Protein AF-A0A2R7NM42-F1 (afdb_monomer_lite)

Structure (mmCIF, N/CA/C/O backbone):
data_AF-A0A2R7NM42-F1
#
_entry.id   AF-A0A2R7NM42-F1
#
loop_
_atom_site.group_PDB
_atom_site.id
_atom_site.type_symbol
_atom_site.label_atom_id
_atom_site.label_alt_id
_atom_site.label_comp_id
_atom_site.label_asym_id
_atom_site.label_entity_id
_atom_site.label_seq_id
_atom_site.pdbx_PDB_ins_code
_atom_site.Cartn_x
_atom_site.Cartn_y
_atom_site.Cartn_z
_atom_site.occupancy
_atom_site.B_iso_or_equiv
_atom_site.auth_seq_id
_atom_site.auth_comp_id
_atom_site.auth_asym_id
_atom_site.auth_atom_id
_atom_site.pdbx_PDB_model_num
ATOM 1 N N . MET A 1 1 ? 17.981 -16.555 -2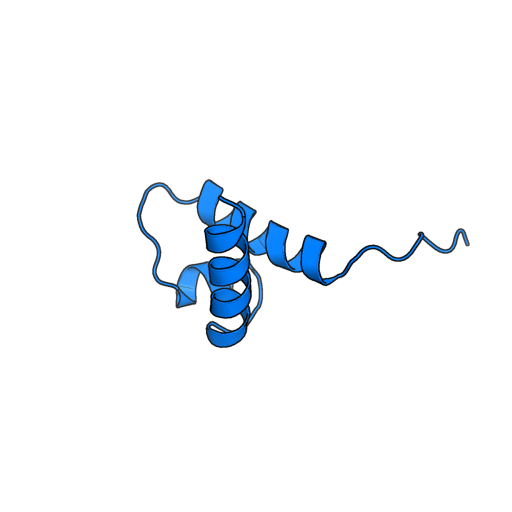3.195 1.00 52.75 1 MET A N 1
ATOM 2 C CA . MET A 1 1 ? 17.175 -16.135 -22.033 1.00 52.75 1 MET A CA 1
ATOM 3 C C . MET A 1 1 ? 16.779 -14.700 -22.285 1.00 52.75 1 MET A C 1
ATOM 5 O O . MET A 1 1 ? 17.635 -13.829 -22.166 1.00 52.75 1 MET A O 1
ATOM 9 N N . ASP A 1 2 ? 15.549 -14.474 -22.743 1.00 51.84 2 ASP A N 1
ATOM 10 C CA . ASP A 1 2 ? 15.007 -13.123 -22.853 1.00 51.84 2 ASP A CA 1
ATOM 11 C C . ASP A 1 2 ? 15.114 -12.455 -21.488 1.00 51.84 2 ASP A C 1
ATOM 13 O O . ASP A 1 2 ? 14.597 -12.946 -20.485 1.00 51.84 2 ASP A O 1
ATOM 17 N N . LYS A 1 3 ? 15.884 -11.372 -21.439 1.00 61.97 3 LYS A N 1
ATOM 18 C CA . LYS A 1 3 ? 15.991 -10.529 -20.260 1.00 61.97 3 LYS A CA 1
ATOM 19 C C . LYS A 1 3 ? 14.657 -9.797 -20.196 1.00 61.97 3 LYS A C 1
ATOM 21 O O . LYS A 1 3 ? 14.485 -8.807 -20.907 1.00 61.97 3 LYS A O 1
ATOM 26 N N . GLU A 1 4 ? 13.700 -10.350 -19.448 1.00 71.31 4 GLU A N 1
ATOM 27 C CA . GLU A 1 4 ? 12.434 -9.680 -19.148 1.00 71.31 4 GLU A CA 1
ATOM 28 C C . GLU A 1 4 ? 12.748 -8.214 -18.853 1.00 71.31 4 GLU A C 1
ATOM 30 O O . GLU A 1 4 ? 13.627 -7.898 -18.041 1.00 71.31 4 GLU A O 1
ATOM 35 N N . ARG A 1 5 ? 12.132 -7.311 -19.621 1.00 77.38 5 ARG A N 1
ATOM 36 C CA . ARG A 1 5 ? 12.372 -5.879 -19.451 1.00 77.38 5 ARG A CA 1
ATOM 37 C C . ARG A 1 5 ? 12.019 -5.541 -18.009 1.00 77.38 5 ARG A C 1
ATOM 39 O O . ARG A 1 5 ? 10.922 -5.863 -17.569 1.00 77.38 5 ARG A O 1
ATOM 46 N N . ALA A 1 6 ? 12.953 -4.920 -17.291 1.00 77.75 6 ALA A N 1
ATOM 47 C CA . ALA A 1 6 ? 12.757 -4.614 -15.882 1.00 77.75 6 ALA A CA 1
ATOM 48 C C . ALA A 1 6 ? 11.514 -3.729 -15.709 1.00 77.75 6 ALA A C 1
ATOM 50 O O . ALA A 1 6 ? 11.462 -2.614 -16.234 1.00 77.75 6 ALA A O 1
ATOM 51 N N . GLY A 1 7 ? 10.515 -4.250 -14.996 1.00 84.44 7 GLY A N 1
ATOM 52 C CA . GLY A 1 7 ? 9.359 -3.487 -14.551 1.00 84.44 7 GLY A CA 1
ATOM 53 C C . GLY A 1 7 ? 9.747 -2.439 -13.509 1.00 84.44 7 GLY A C 1
ATOM 54 O O . GLY A 1 7 ? 10.847 -2.446 -12.944 1.00 84.44 7 GLY A O 1
ATOM 55 N N . ILE A 1 8 ? 8.835 -1.503 -13.243 1.00 92.06 8 ILE A N 1
ATOM 56 C CA . ILE A 1 8 ? 9.010 -0.553 -12.145 1.00 92.06 8 ILE A CA 1
ATOM 57 C C . ILE A 1 8 ? 8.563 -1.249 -10.860 1.00 92.06 8 ILE A C 1
ATOM 59 O O . ILE A 1 8 ? 7.370 -1.354 -10.584 1.00 92.06 8 ILE A O 1
ATOM 63 N N . GLN A 1 9 ? 9.525 -1.661 -10.037 1.00 90.25 9 GLN A N 1
ATOM 64 C CA . GLN A 1 9 ? 9.262 -2.400 -8.798 1.00 90.25 9 GLN A CA 1
ATOM 65 C C . GLN A 1 9 ? 8.261 -1.691 -7.867 1.00 90.25 9 GLN A C 1
ATOM 67 O O . GLN A 1 9 ? 7.471 -2.339 -7.187 1.00 90.25 9 GLN A O 1
ATOM 72 N N . SER A 1 10 ? 8.266 -0.355 -7.812 1.00 92.31 10 SER A N 1
ATOM 73 C CA . SER A 1 10 ? 7.308 0.384 -6.982 1.00 92.31 10 SER A CA 1
ATOM 74 C C . SER A 1 10 ? 5.869 0.286 -7.492 1.00 92.31 10 SER A C 1
ATOM 76 O O . SER A 1 10 ? 4.945 0.306 -6.684 1.00 92.31 10 SER A O 1
ATOM 78 N N . VAL A 1 11 ? 5.662 0.129 -8.801 1.00 93.19 11 VAL A N 1
ATOM 79 C CA . VAL A 1 11 ? 4.328 -0.093 -9.372 1.00 93.19 11 VAL A CA 1
ATOM 80 C C . VAL A 1 11 ? 3.823 -1.471 -8.961 1.00 93.19 11 VAL A C 1
ATOM 82 O O . VAL A 1 11 ? 2.729 -1.574 -8.419 1.00 93.19 11 VAL A O 1
ATOM 85 N N . GLU A 1 12 ? 4.644 -2.507 -9.111 1.00 92.38 12 GLU A N 1
ATOM 86 C CA . GLU A 1 12 ? 4.298 -3.880 -8.713 1.00 92.38 12 GLU A CA 1
ATOM 87 C C . GLU A 1 12 ? 3.960 -3.971 -7.214 1.00 92.38 12 GLU A C 1
ATOM 89 O O . GLU A 1 12 ? 2.917 -4.495 -6.823 1.00 92.38 12 GLU A O 1
ATOM 94 N N . VAL A 1 13 ? 4.801 -3.371 -6.366 1.00 92.25 13 VAL A N 1
ATOM 95 C CA . VAL A 1 13 ? 4.599 -3.312 -4.908 1.00 92.25 13 VAL A CA 1
ATOM 96 C C . VAL A 1 13 ? 3.345 -2.512 -4.540 1.00 92.25 13 VAL A C 1
ATOM 98 O O . VAL A 1 13 ? 2.615 -2.893 -3.624 1.00 92.25 13 VAL A O 1
ATOM 101 N N . GLY A 1 14 ? 3.086 -1.404 -5.235 1.00 94.81 14 GLY A N 1
ATOM 102 C CA . GLY A 1 14 ? 1.882 -0.607 -5.034 1.00 94.81 14 GLY A CA 1
ATOM 103 C C . GLY A 1 14 ? 0.611 -1.377 -5.401 1.00 94.81 14 GLY A C 1
ATOM 104 O O . GLY A 1 14 ? -0.370 -1.327 -4.659 1.00 94.81 14 GLY A O 1
ATOM 105 N N . PHE A 1 15 ? 0.630 -2.129 -6.503 1.00 94.81 15 PHE A N 1
ATOM 106 C CA . PHE A 1 15 ? -0.512 -2.937 -6.936 1.00 94.81 15 PHE A CA 1
ATOM 107 C C . PHE A 1 15 ? -0.867 -4.044 -5.940 1.00 94.81 15 PHE A C 1
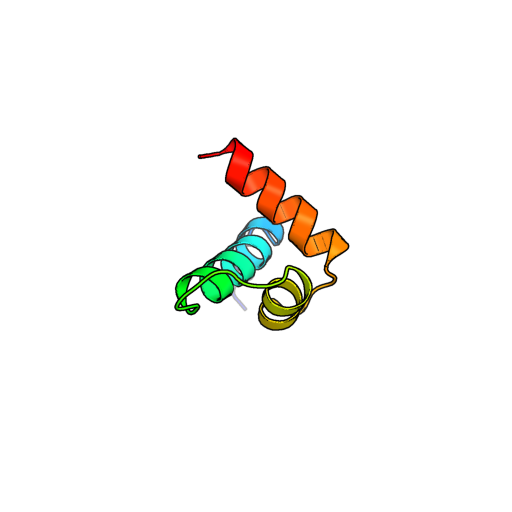ATOM 109 O O . PHE A 1 15 ? -2.050 -4.263 -5.697 1.00 94.81 15 PHE A O 1
ATOM 116 N N . ALA A 1 16 ? 0.116 -4.666 -5.284 1.00 94.00 16 ALA A N 1
ATOM 117 C CA . ALA A 1 16 ? -0.151 -5.648 -4.229 1.00 94.00 16 ALA A CA 1
ATOM 118 C C . ALA A 1 16 ? -0.955 -5.056 -3.046 1.00 94.00 16 ALA A C 1
ATOM 120 O O . ALA A 1 16 ? -1.793 -5.736 -2.451 1.00 94.00 16 ALA A O 1
ATOM 121 N N . LEU A 1 17 ? -0.752 -3.771 -2.717 1.00 94.88 17 LEU A N 1
ATOM 122 C CA . LEU A 1 17 ? -1.566 -3.078 -1.706 1.00 94.88 17 LEU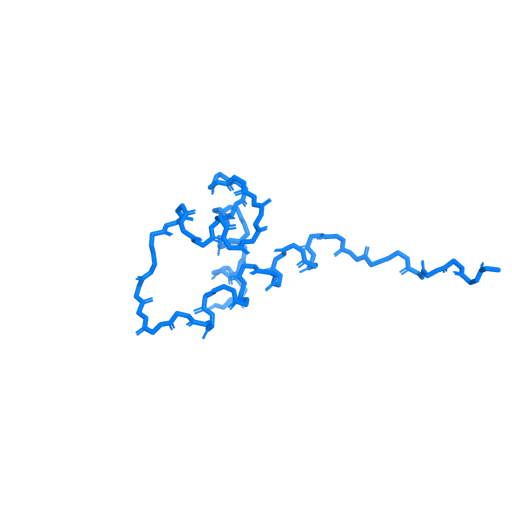 A CA 1
ATOM 123 C C . LEU A 1 17 ? -2.996 -2.841 -2.196 1.00 94.88 17 LEU A C 1
ATOM 125 O O . LEU A 1 17 ? -3.940 -3.065 -1.440 1.00 94.88 17 LEU A O 1
ATOM 129 N N . LEU A 1 18 ? -3.159 -2.402 -3.449 1.00 94.75 18 LEU A N 1
ATOM 130 C CA . LEU A 1 18 ? -4.482 -2.211 -4.053 1.00 94.75 18 LEU A CA 1
ATOM 131 C C . LEU A 1 18 ? -5.255 -3.530 -4.097 1.00 94.75 18 LEU A C 1
ATOM 133 O O . LEU A 1 18 ? -6.426 -3.562 -3.728 1.00 94.75 18 LEU A O 1
ATOM 137 N N . GLU A 1 19 ? -4.598 -4.628 -4.462 1.00 94.12 19 GLU A N 1
ATOM 138 C CA . GLU A 1 19 ? -5.206 -5.955 -4.457 1.00 94.12 19 GLU A CA 1
ATOM 139 C C . GLU A 1 19 ? -5.715 -6.334 -3.055 1.00 94.12 19 GLU A C 1
ATOM 141 O O . GLU A 1 19 ? -6.877 -6.721 -2.906 1.00 94.12 19 GLU A O 1
ATOM 146 N N . GLY A 1 20 ? -4.898 -6.138 -2.014 1.00 91.38 20 GLY A N 1
ATOM 147 C CA . GLY A 1 20 ? -5.306 -6.359 -0.622 1.00 91.38 20 GLY A CA 1
ATOM 148 C C . GLY A 1 20 ? -6.529 -5.531 -0.209 1.00 91.38 20 GLY A C 1
ATOM 149 O O . GLY A 1 20 ? -7.443 -6.053 0.432 1.00 91.38 20 GLY A O 1
ATOM 150 N N . LEU A 1 21 ? -6.595 -4.266 -0.636 1.00 92.88 21 LEU A N 1
ATOM 151 C CA . LEU A 1 21 ? -7.746 -3.392 -0.389 1.00 92.88 21 LEU A CA 1
ATOM 152 C C . LEU A 1 21 ? -9.006 -3.865 -1.128 1.00 92.88 21 LEU A C 1
ATOM 154 O O . LEU A 1 21 ? -10.070 -3.933 -0.519 1.00 92.88 21 LEU A O 1
ATOM 158 N N . THR A 1 22 ? -8.897 -4.235 -2.409 1.00 93.44 22 THR A N 1
ATOM 159 C CA . THR A 1 22 ? -10.050 -4.671 -3.226 1.00 93.44 22 THR A CA 1
ATOM 160 C C . THR A 1 22 ? -10.678 -5.979 -2.748 1.00 93.44 22 THR A C 1
ATOM 162 O O . THR A 1 22 ? -11.869 -6.203 -2.951 1.00 93.44 22 THR A O 1
ATOM 165 N N . ARG A 1 23 ? -9.897 -6.845 -2.092 1.00 92.25 23 ARG A N 1
ATOM 166 C CA . ARG A 1 23 ? -10.392 -8.102 -1.509 1.00 92.25 23 ARG A CA 1
ATOM 167 C C . ARG A 1 23 ? -11.119 -7.891 -0.178 1.00 92.25 23 ARG A C 1
ATOM 169 O O . ARG A 1 23 ? -11.827 -8.793 0.274 1.00 92.25 23 ARG A O 1
ATOM 176 N N . SER A 1 24 ? -10.960 -6.729 0.454 1.00 89.38 24 SER A N 1
ATOM 177 C CA . SER A 1 24 ? -11.630 -6.418 1.713 1.00 89.38 24 SER A CA 1
ATOM 178 C C . SER A 1 24 ? -13.087 -6.025 1.503 1.00 89.38 24 SER A C 1
ATOM 180 O O . SER A 1 24 ? -13.421 -5.261 0.604 1.00 89.38 24 SER A O 1
ATOM 182 N N . ARG A 1 25 ? -13.964 -6.484 2.400 1.00 88.31 25 ARG A N 1
ATOM 183 C CA . ARG A 1 25 ? -15.384 -6.088 2.433 1.00 88.31 25 ARG A CA 1
ATOM 184 C C . ARG A 1 25 ? -15.655 -4.860 3.311 1.00 88.31 25 ARG A C 1
ATOM 186 O O . ARG A 1 25 ? -16.810 -4.500 3.511 1.00 88.31 25 ARG A O 1
ATOM 193 N N . GLY A 1 26 ? -14.615 -4.236 3.860 1.00 89.75 26 GLY A N 1
ATOM 194 C CA . GLY A 1 26 ? -14.742 -3.088 4.753 1.00 89.75 26 GLY A CA 1
ATOM 195 C C . GLY A 1 26 ? -13.400 -2.428 5.083 1.00 89.75 26 GLY A C 1
ATOM 196 O O . GLY A 1 26 ? -12.374 -2.784 4.495 1.00 89.75 26 GLY A O 1
ATOM 197 N N . PRO A 1 27 ? -13.393 -1.463 6.019 1.00 92.44 27 PRO A N 1
ATOM 198 C CA . PRO A 1 27 ? -12.169 -0.809 6.467 1.00 92.44 27 PRO A CA 1
ATOM 199 C C . PRO A 1 27 ? -11.144 -1.826 6.984 1.00 92.44 27 PRO A C 1
ATOM 201 O O . PRO A 1 27 ? -11.498 -2.751 7.713 1.00 92.44 27 PRO A O 1
ATOM 204 N N . LEU A 1 28 ? -9.872 -1.639 6.629 1.00 94.06 28 LEU A N 1
ATOM 205 C CA . LEU A 1 28 ? -8.761 -2.467 7.103 1.00 94.06 28 LEU A CA 1
ATOM 206 C C . LEU A 1 28 ? -7.822 -1.660 7.993 1.00 94.06 28 LEU A C 1
ATOM 208 O O . LEU A 1 28 ? -7.583 -0.474 7.750 1.00 94.06 28 LEU A O 1
ATOM 212 N N . MET A 1 29 ? -7.222 -2.318 8.988 1.00 96.06 29 MET A N 1
ATOM 213 C CA . MET A 1 29 ? -6.092 -1.717 9.689 1.00 96.06 29 MET A CA 1
ATOM 214 C C . MET A 1 29 ? -4.880 -1.685 8.754 1.00 96.06 29 MET A C 1
ATOM 216 O O . MET A 1 29 ? -4.622 -2.633 8.014 1.00 96.06 29 MET A O 1
ATOM 220 N N . LEU A 1 30 ? -4.069 -0.627 8.843 1.00 96.31 30 LEU A N 1
ATOM 221 C CA . LEU A 1 30 ? -2.865 -0.473 8.017 1.00 96.31 30 LEU A CA 1
ATOM 222 C C . LEU A 1 30 ? -1.926 -1.689 8.095 1.00 96.31 30 LEU A C 1
ATOM 224 O O . LEU A 1 30 ? -1.345 -2.087 7.089 1.00 96.31 30 LEU A O 1
ATOM 228 N N . LYS A 1 31 ? -1.780 -2.284 9.284 1.00 96.81 31 LYS A N 1
ATOM 229 C CA . LYS A 1 31 ? -0.947 -3.477 9.492 1.00 96.81 31 LYS A CA 1
ATOM 230 C C . LYS A 1 31 ? -1.441 -4.689 8.694 1.00 96.81 31 LYS A C 1
ATOM 232 O O . LYS A 1 31 ? -0.611 -5.458 8.225 1.00 96.81 31 LYS A O 1
ATOM 237 N N . ASP A 1 32 ? -2.751 -4.821 8.499 1.00 94.88 32 ASP A N 1
ATOM 238 C CA . ASP A 1 32 ? -3.348 -5.968 7.813 1.00 94.88 32 ASP A CA 1
ATOM 239 C C . ASP A 1 32 ? -3.162 -5.825 6.296 1.00 94.88 32 ASP A C 1
ATOM 241 O O . ASP A 1 32 ? -2.744 -6.771 5.632 1.00 94.88 32 ASP A O 1
ATOM 245 N N . VAL A 1 33 ? -3.341 -4.609 5.762 1.00 94.25 33 VAL A N 1
ATOM 246 C CA . VAL A 1 33 ? -3.041 -4.281 4.351 1.00 94.25 33 VAL A CA 1
ATOM 247 C C . VAL A 1 33 ? -1.546 -4.447 4.050 1.00 94.25 33 VAL A C 1
ATOM 249 O O . VAL A 1 33 ? -1.147 -4.951 3.002 1.00 94.25 33 VAL A O 1
ATOM 252 N N . ALA A 1 34 ? -0.684 -4.025 4.977 1.00 96.12 34 ALA A N 1
ATOM 253 C CA . ALA A 1 34 ? 0.758 -4.174 4.823 1.00 96.12 34 ALA A CA 1
ATOM 254 C C . ALA A 1 34 ? 1.178 -5.653 4.831 1.00 96.12 34 ALA A C 1
ATOM 256 O O . ALA A 1 34 ? 2.000 -6.060 4.008 1.00 96.12 34 ALA A O 1
ATOM 257 N N . ALA A 1 35 ? 0.570 -6.457 5.711 1.00 94.75 35 ALA A N 1
ATOM 258 C CA . ALA A 1 35 ? 0.791 -7.896 5.774 1.00 94.75 35 ALA A CA 1
ATOM 259 C C . ALA A 1 35 ? 0.336 -8.602 4.488 1.00 94.75 35 ALA A C 1
ATOM 261 O O . ALA A 1 35 ? 1.089 -9.424 3.966 1.00 94.75 35 ALA A O 1
ATOM 262 N N . SER A 1 36 ? -0.826 -8.243 3.921 1.00 91.31 36 SER A N 1
ATOM 263 C CA . SER A 1 36 ? -1.302 -8.841 2.661 1.00 91.31 36 SER A CA 1
ATOM 264 C C . SER A 1 36 ? -0.388 -8.549 1.470 1.00 91.31 36 SER A C 1
ATOM 266 O O . SER A 1 36 ? -0.337 -9.334 0.532 1.00 91.31 36 SER A O 1
ATOM 268 N N . ALA A 1 37 ? 0.352 -7.440 1.517 1.00 92.25 37 ALA A N 1
ATOM 269 C CA . ALA A 1 37 ? 1.297 -7.039 0.479 1.00 92.25 37 ALA A CA 1
ATOM 270 C C . ALA A 1 37 ? 2.770 -7.337 0.839 1.00 92.25 37 ALA A C 1
ATOM 272 O O . ALA A 1 37 ? 3.685 -6.819 0.194 1.00 92.25 37 ALA A O 1
ATOM 273 N N . GLY A 1 38 ? 3.019 -8.140 1.883 1.00 93.81 38 GLY A N 1
ATOM 274 C CA . GLY A 1 38 ? 4.358 -8.612 2.246 1.00 93.81 38 GLY A CA 1
ATOM 275 C C . GLY A 1 38 ? 5.341 -7.504 2.640 1.00 93.81 38 GLY A C 1
ATOM 276 O O . GLY A 1 38 ? 6.536 -7.610 2.360 1.00 93.81 38 GLY A O 1
ATOM 277 N N . MET A 1 39 ? 4.868 -6.412 3.251 1.00 95.81 39 MET A N 1
ATOM 278 C CA . MET A 1 39 ? 5.720 -5.272 3.600 1.00 95.81 39 MET A CA 1
ATOM 279 C C . MET A 1 39 ? 5.434 -4.676 4.980 1.00 95.81 39 MET A C 1
ATOM 281 O O . MET A 1 39 ? 4.442 -4.981 5.630 1.00 95.81 39 MET A O 1
ATOM 285 N N . SER A 1 40 ? 6.316 -3.781 5.438 1.00 97.94 40 SER A N 1
ATOM 286 C CA . SER A 1 40 ? 6.106 -3.054 6.692 1.00 97.94 40 SER A CA 1
ATOM 287 C C . SER A 1 40 ? 4.996 -2.007 6.571 1.00 97.94 40 SER A C 1
ATOM 289 O O . SER A 1 40 ? 4.811 -1.391 5.518 1.00 97.94 40 SER A O 1
ATOM 291 N N . ALA A 1 41 ? 4.314 -1.724 7.684 1.00 97.56 41 ALA A N 1
ATOM 292 C CA . ALA A 1 41 ? 3.271 -0.697 7.747 1.00 97.56 41 ALA A CA 1
ATOM 293 C C . ALA A 1 41 ? 3.776 0.692 7.310 1.00 97.56 41 ALA A C 1
ATOM 295 O O . ALA A 1 41 ? 3.089 1.400 6.578 1.00 97.56 41 ALA A O 1
ATOM 296 N N . ALA A 1 42 ? 5.006 1.063 7.684 1.00 98.06 42 ALA A N 1
ATOM 297 C CA . ALA A 1 42 ? 5.616 2.328 7.268 1.00 98.06 42 ALA A CA 1
ATOM 298 C C . ALA A 1 42 ? 5.842 2.403 5.746 1.00 98.06 42 ALA A C 1
ATOM 300 O O . ALA A 1 42 ? 5.671 3.462 5.138 1.00 98.06 42 ALA A O 1
ATOM 301 N N . LYS A 1 43 ? 6.211 1.283 5.104 1.00 97.50 43 LYS A N 1
ATOM 302 C CA . LYS A 1 43 ? 6.345 1.216 3.642 1.00 97.50 43 LYS A CA 1
ATOM 303 C C . LYS A 1 43 ? 4.973 1.300 2.974 1.00 97.50 43 LYS A C 1
ATOM 305 O O . LYS A 1 43 ? 4.819 2.117 2.072 1.00 97.50 43 LYS A O 1
ATOM 310 N N . ALA A 1 44 ? 3.988 0.549 3.466 1.00 97.62 44 ALA A N 1
ATOM 311 C CA . ALA A 1 44 ? 2.615 0.581 2.965 1.00 97.62 44 ALA A CA 1
ATOM 312 C C . ALA A 1 44 ? 2.000 1.987 3.044 1.00 97.62 44 ALA A C 1
ATOM 314 O O . ALA A 1 44 ? 1.441 2.467 2.062 1.00 97.62 44 ALA A O 1
ATOM 315 N N . HIS A 1 45 ? 2.187 2.693 4.165 1.00 97.88 45 HIS A N 1
ATOM 316 C CA . HIS A 1 45 ? 1.686 4.057 4.343 1.00 97.88 45 HIS A CA 1
ATOM 317 C C . HIS A 1 45 ? 2.161 5.010 3.237 1.00 97.88 45 HIS A C 1
ATOM 319 O O . HIS A 1 45 ? 1.355 5.749 2.680 1.00 97.88 45 HIS A O 1
ATOM 325 N N . ARG A 1 46 ? 3.447 4.958 2.859 1.00 97.81 46 ARG A N 1
ATOM 326 C CA . ARG A 1 46 ? 3.983 5.812 1.784 1.00 97.81 46 ARG A CA 1
ATOM 327 C C . ARG A 1 46 ? 3.308 5.554 0.436 1.00 97.81 46 ARG A C 1
ATOM 329 O O . ARG A 1 46 ? 3.031 6.507 -0.283 1.00 97.81 46 ARG A O 1
ATOM 336 N N . TYR A 1 47 ? 3.018 4.296 0.111 1.00 97.38 47 TYR A N 1
ATOM 337 C CA . TYR A 1 47 ? 2.282 3.949 -1.108 1.00 97.38 47 TYR A CA 1
ATOM 338 C C . TYR A 1 47 ? 0.831 4.424 -1.059 1.00 97.3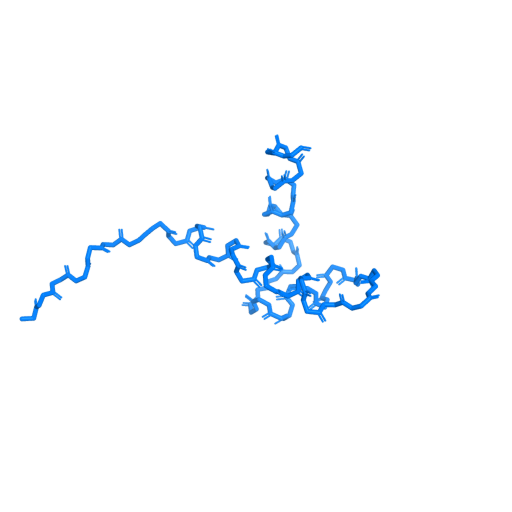8 47 TYR A C 1
ATOM 340 O O . TYR A 1 47 ? 0.358 5.008 -2.028 1.00 97.38 47 TYR A O 1
ATOM 348 N N . LEU A 1 48 ? 0.147 4.239 0.073 1.00 96.19 48 LEU A N 1
ATOM 349 C CA . LEU A 1 48 ? -1.231 4.703 0.252 1.00 96.19 48 LEU A CA 1
ATOM 350 C C . LEU A 1 48 ? -1.343 6.229 0.126 1.00 96.19 48 LEU A C 1
ATOM 352 O O . LEU A 1 48 ? -2.250 6.710 -0.544 1.00 96.19 48 LEU A O 1
ATOM 356 N N . VAL A 1 49 ? -0.393 6.988 0.684 1.00 97.31 49 VAL A N 1
ATOM 357 C CA . VAL A 1 49 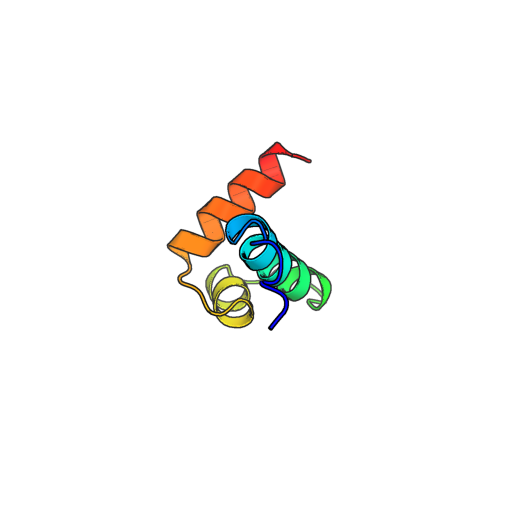? -0.327 8.450 0.501 1.00 97.31 49 VAL A CA 1
ATOM 358 C C . VAL A 1 49 ? -0.123 8.815 -0.971 1.00 97.31 49 VAL A C 1
ATOM 360 O O . VAL A 1 49 ? -0.765 9.742 -1.459 1.00 97.31 49 VAL A O 1
ATOM 363 N N . SER A 1 50 ? 0.742 8.100 -1.698 1.00 97.00 50 SER A N 1
ATOM 364 C CA . SER A 1 50 ? 0.913 8.316 -3.140 1.00 97.00 50 SER A CA 1
ATOM 365 C C . SER A 1 50 ? -0.373 8.037 -3.916 1.00 97.00 50 SER A C 1
ATOM 367 O O . SER A 1 50 ? -0.745 8.850 -4.752 1.00 97.00 50 SER A O 1
ATOM 369 N N . PHE A 1 51 ? -1.083 6.945 -3.616 1.00 95.38 51 PHE A N 1
ATOM 370 C CA . PHE A 1 51 ? -2.372 6.651 -4.247 1.00 95.38 51 PHE A CA 1
ATOM 371 C C . PHE A 1 51 ? -3.424 7.713 -3.940 1.00 95.38 51 PHE A C 1
ATOM 373 O O . PHE A 1 51 ? -4.098 8.168 -4.856 1.00 95.38 51 PHE A O 1
ATOM 380 N N . GLN A 1 52 ? -3.509 8.171 -2.690 1.00 95.38 52 GLN A N 1
ATOM 381 C CA . GLN A 1 52 ? -4.429 9.238 -2.293 1.00 95.38 52 GLN A CA 1
ATOM 382 C C . GLN A 1 52 ? -4.154 10.560 -3.028 1.00 95.38 52 GLN A C 1
ATOM 384 O O . GLN A 1 52 ? -5.078 11.325 -3.247 1.00 95.38 52 GLN A O 1
ATOM 389 N N . ARG A 1 53 ? -2.901 10.851 -3.404 1.00 96.38 53 ARG A N 1
ATOM 390 C CA . ARG A 1 53 ? -2.548 12.054 -4.186 1.00 96.38 53 ARG A CA 1
ATOM 391 C C . ARG A 1 53 ? -2.872 11.940 -5.677 1.00 96.38 53 ARG A C 1
ATOM 393 O O . ARG A 1 53 ? -2.859 12.957 -6.362 1.00 96.38 53 ARG A O 1
ATOM 400 N N . LEU A 1 54 ? -3.031 10.717 -6.183 1.00 93.75 54 LEU A N 1
ATOM 401 C CA . LEU A 1 54 ? -3.340 10.434 -7.588 1.00 93.75 54 LEU A CA 1
ATOM 402 C C . LEU A 1 54 ? -4.851 10.308 -7.848 1.00 93.75 54 LEU A C 1
ATOM 404 O O . LEU A 1 54 ? -5.250 10.336 -9.011 1.00 93.75 54 LEU A O 1
ATOM 408 N N . GLY A 1 55 ? -5.654 10.142 -6.792 1.00 77.00 55 GLY A N 1
ATOM 409 C CA . GLY A 1 55 ? -7.119 10.246 -6.804 1.00 77.00 55 GLY A CA 1
ATOM 410 C C . GLY A 1 55 ? -7.604 11.454 -6.015 1.00 77.00 55 GLY A C 1
ATOM 411 O O . GLY A 1 55 ? -8.773 11.400 -5.578 1.00 77.00 55 GLY A O 1
#

Foldseek 3Di:
DPPPDDDDVLVVLLVQLVVLVVPDPDDDDLCSSQVSSVHDSVVSVVSVVVV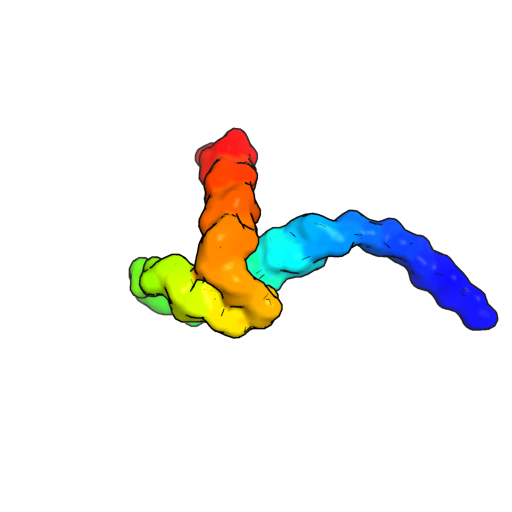VVVD

Sequence (55 aa):
MDKERAGIQSVEVGFALLEGLTRSRGPLMLKDVAASAGMSAAKAHRYLVSFQRLG

pLDDT: mean 90.79, std 10.16, range [51.84, 98.06]

Radius of gyration: 12.72 Å; chains: 1; bounding box: 33×28×32 Å

Secondary structure (DSSP, 8-state):
----PPP-HHHHHHHHHHHHHHT-SS---HHHHHHHTTS-HHHHHHHHHHHHHH-